Protein AF-A0A7J6VN67-F1 (afdb_monomer)

Structure (mmCIF, N/CA/C/O backbone):
data_AF-A0A7J6VN67-F1
#
_entry.id   AF-A0A7J6VN67-F1
#
loop_
_atom_site.group_PDB
_atom_site.id
_atom_site.type_symbol
_atom_site.label_atom_id
_atom_site.label_alt_id
_atom_site.label_comp_id
_atom_site.label_asym_id
_atom_site.label_entity_id
_atom_site.label_seq_id
_atom_site.pdbx_PDB_ins_code
_atom_site.Cartn_x
_atom_site.Cartn_y
_atom_site.Cartn_z
_atom_site.occupancy
_atom_site.B_iso_or_equiv
_atom_site.auth_seq_id
_atom_site.auth_comp_id
_atom_site.auth_asym_id
_atom_site.auth_atom_id
_atom_site.pdbx_PDB_model_num
ATOM 1 N N . MET A 1 1 ? -15.894 8.460 32.722 1.00 56.47 1 MET A N 1
ATOM 2 C CA . MET A 1 1 ? -14.579 8.972 32.275 1.00 56.47 1 MET A CA 1
ATOM 3 C C . MET A 1 1 ? -13.846 7.880 31.485 1.00 56.47 1 MET A C 1
ATOM 5 O O . MET A 1 1 ? -12.850 7.357 31.939 1.00 56.47 1 MET A O 1
ATOM 9 N N . TYR A 1 2 ? -14.371 7.494 30.317 1.00 65.69 2 TYR A N 1
ATOM 10 C CA . TYR A 1 2 ? -13.825 6.431 29.451 1.00 65.69 2 TYR A CA 1
ATOM 11 C C . TYR A 1 2 ? -13.817 6.730 27.933 1.00 65.69 2 TYR A C 1
ATOM 13 O O . TYR A 1 2 ? -13.018 6.103 27.239 1.00 65.69 2 TYR A O 1
ATOM 21 N N . PRO A 1 3 ? -14.594 7.691 27.373 1.00 72.38 3 PRO A N 1
ATOM 22 C CA . PRO A 1 3 ? -14.599 7.875 25.919 1.00 72.38 3 PRO A CA 1
ATOM 23 C C . PRO A 1 3 ? -13.264 8.430 25.407 1.00 72.38 3 PRO A C 1
ATOM 25 O O . PRO A 1 3 ? -12.817 8.060 24.331 1.00 72.38 3 PRO A O 1
ATOM 28 N N . LYS A 1 4 ? -12.560 9.245 26.205 1.00 73.00 4 LYS A N 1
ATOM 29 C CA . LYS A 1 4 ? -11.281 9.854 25.806 1.00 73.00 4 LYS A CA 1
ATOM 30 C C . LYS A 1 4 ? -10.170 8.822 25.558 1.00 73.00 4 LYS A C 1
ATOM 32 O O . LYS A 1 4 ? -9.381 9.008 24.641 1.00 73.00 4 LYS A O 1
ATOM 37 N N . ILE A 1 5 ? -10.120 7.742 26.342 1.00 78.06 5 ILE A N 1
ATOM 38 C CA . ILE A 1 5 ? -9.087 6.698 26.215 1.00 78.06 5 ILE A CA 1
ATOM 39 C C . ILE A 1 5 ? -9.370 5.808 24.995 1.00 78.06 5 ILE A C 1
ATOM 41 O O . ILE A 1 5 ? -8.448 5.519 24.240 1.00 78.06 5 ILE A O 1
ATOM 45 N N . LEU A 1 6 ? -10.639 5.455 24.752 1.00 80.44 6 LEU A N 1
ATOM 46 C CA . LEU A 1 6 ? -11.065 4.701 23.562 1.00 80.44 6 LEU A CA 1
ATOM 47 C C . LEU A 1 6 ? -10.844 5.479 22.258 1.00 80.44 6 LEU A C 1
ATOM 49 O O . LEU A 1 6 ? -10.402 4.914 21.264 1.00 80.44 6 LEU A O 1
ATOM 53 N N . ILE A 1 7 ? -11.123 6.785 22.262 1.00 77.62 7 ILE A N 1
ATOM 54 C CA . ILE A 1 7 ? -10.885 7.641 21.093 1.00 77.62 7 ILE A CA 1
ATOM 55 C C . ILE A 1 7 ? -9.380 7.742 20.818 1.00 77.62 7 ILE A C 1
ATOM 57 O O . ILE A 1 7 ? -8.958 7.594 19.677 1.00 77.62 7 ILE A O 1
ATOM 61 N N . MET A 1 8 ? -8.561 7.941 21.857 1.00 71.94 8 MET A N 1
ATOM 62 C CA . MET A 1 8 ? -7.101 7.983 21.724 1.00 71.94 8 MET A CA 1
ATOM 63 C C . MET A 1 8 ? -6.539 6.664 21.179 1.00 71.94 8 MET A C 1
ATOM 65 O O . MET A 1 8 ? -5.736 6.701 20.253 1.00 71.94 8 MET A O 1
ATOM 69 N N . SER A 1 9 ? -6.974 5.506 21.691 1.00 72.12 9 SER A N 1
ATOM 70 C CA . SER A 1 9 ? -6.489 4.207 21.206 1.00 72.12 9 SER A CA 1
ATOM 71 C C . SER A 1 9 ? -6.908 3.928 19.761 1.00 72.12 9 SER A C 1
ATOM 73 O O . SER A 1 9 ? -6.084 3.465 18.976 1.00 72.12 9 SER A O 1
ATOM 75 N N . LEU A 1 10 ? -8.142 4.274 19.378 1.00 77.25 10 LEU A N 1
ATOM 76 C CA . LEU A 1 10 ? -8.623 4.153 18.001 1.00 77.25 10 LEU A CA 1
ATOM 77 C C . LEU A 1 10 ? -7.826 5.050 17.039 1.00 77.25 10 LEU A C 1
ATOM 79 O O . LEU A 1 10 ? -7.452 4.602 15.959 1.00 77.25 10 LEU A O 1
ATOM 83 N N . LEU A 1 11 ? -7.515 6.285 17.449 1.00 72.38 11 LEU A N 1
ATOM 84 C CA . LEU A 1 11 ? -6.677 7.217 16.683 1.00 72.38 11 LEU A CA 1
ATOM 85 C C . LEU A 1 11 ? -5.224 6.750 16.558 1.00 72.38 11 LEU A C 1
ATOM 87 O O . LEU A 1 11 ? -4.595 6.962 15.528 1.00 72.38 11 LEU A O 1
ATOM 91 N N . ILE A 1 12 ? -4.662 6.161 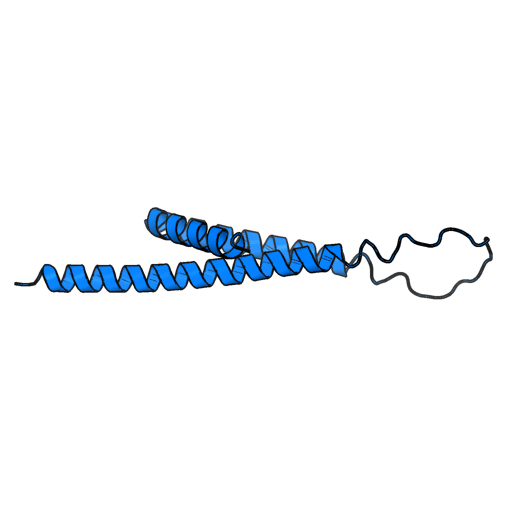17.610 1.00 73.81 12 ILE A N 1
ATOM 92 C CA . ILE A 1 12 ? -3.303 5.610 17.579 1.00 73.81 12 ILE A CA 1
ATOM 93 C C . ILE A 1 12 ? -3.269 4.405 16.633 1.00 73.81 12 ILE A C 1
ATOM 95 O O . ILE A 1 12 ? -2.404 4.319 15.765 1.00 73.81 12 ILE A O 1
ATOM 99 N N . SER A 1 13 ? -4.261 3.520 16.733 1.00 76.38 13 SER A N 1
ATOM 100 C CA . SER A 1 13 ? -4.384 2.349 15.864 1.00 76.38 13 SER A CA 1
ATOM 101 C C . SER A 1 13 ? -4.578 2.739 14.392 1.00 76.38 13 SER A C 1
ATOM 103 O O . SER A 1 13 ? -3.936 2.159 13.517 1.00 76.38 13 SER A O 1
ATOM 105 N N . SER A 1 14 ? -5.371 3.780 14.107 1.00 77.00 14 SER A N 1
ATOM 106 C CA . SER A 1 14 ? -5.547 4.283 12.740 1.00 77.00 14 SER A CA 1
ATOM 107 C C . SER A 1 14 ? -4.288 4.946 12.177 1.00 77.00 14 SER A C 1
ATOM 109 O O . SER A 1 14 ? -4.008 4.774 10.994 1.00 77.00 14 SER A O 1
ATOM 111 N N . ARG A 1 15 ? -3.487 5.638 13.004 1.00 82.56 15 ARG A N 1
ATOM 112 C CA . ARG A 1 15 ? -2.180 6.183 12.590 1.00 82.56 15 ARG A CA 1
ATOM 113 C C . ARG A 1 15 ? -1.181 5.087 12.257 1.00 82.56 15 ARG A C 1
ATOM 115 O O . ARG A 1 15 ? -0.564 5.150 11.206 1.00 82.56 15 ARG A O 1
ATOM 122 N N . HIS A 1 16 ? -1.060 4.063 13.100 1.00 86.19 16 HIS A N 1
ATOM 123 C CA . HIS A 1 16 ? -0.153 2.949 12.815 1.00 86.19 16 HIS A CA 1
ATOM 124 C C . HIS A 1 16 ? -0.537 2.212 11.530 1.00 86.19 16 HIS A C 1
ATOM 126 O O . HIS A 1 16 ? 0.337 1.835 10.754 1.00 86.19 16 HIS A O 1
ATOM 132 N N . LEU A 1 17 ? -1.840 2.049 11.280 1.00 84.25 17 LEU A N 1
ATOM 133 C CA . LEU A 1 17 ? -2.331 1.487 10.027 1.00 84.25 17 LEU A CA 1
ATOM 134 C C . LEU A 1 17 ? -2.022 2.404 8.834 1.00 84.25 17 LEU A C 1
ATOM 136 O O . LEU A 1 17 ? -1.581 1.911 7.799 1.00 84.25 17 LEU A O 1
ATOM 140 N N . LEU A 1 18 ? -2.209 3.720 8.981 1.00 87.50 18 LEU A N 1
ATOM 141 C CA . LEU A 1 18 ? -1.869 4.706 7.952 1.00 87.50 18 LEU A CA 1
ATOM 142 C C . LEU A 1 18 ? -0.376 4.677 7.613 1.00 87.50 18 LEU A C 1
ATOM 144 O O . LEU A 1 18 ? -0.018 4.641 6.441 1.00 87.50 18 LEU A O 1
ATOM 148 N N . ASP A 1 19 ? 0.490 4.657 8.621 1.00 87.88 19 ASP A N 1
ATOM 149 C CA . ASP A 1 19 ? 1.940 4.628 8.438 1.00 87.88 19 ASP A CA 1
ATOM 150 C C . ASP A 1 19 ? 2.389 3.319 7.777 1.00 87.88 19 ASP A C 1
ATOM 152 O O . ASP A 1 19 ? 3.197 3.342 6.848 1.00 87.88 19 ASP A O 1
ATOM 156 N N . ALA A 1 20 ? 1.808 2.183 8.178 1.00 88.56 20 ALA A N 1
ATOM 157 C CA . ALA A 1 20 ? 2.055 0.895 7.533 1.00 88.56 20 ALA A CA 1
ATOM 158 C C . ALA A 1 20 ? 1.598 0.888 6.064 1.00 88.56 20 ALA A C 1
ATOM 160 O O . ALA A 1 20 ? 2.306 0.374 5.198 1.00 88.56 20 ALA A O 1
ATOM 161 N N . LEU A 1 21 ? 0.443 1.492 5.764 1.00 90.56 21 LEU A N 1
ATOM 162 C CA . LEU A 1 21 ? -0.066 1.648 4.399 1.00 90.56 21 LEU A CA 1
ATOM 163 C C . LEU A 1 21 ? 0.835 2.544 3.552 1.00 90.56 21 LEU A C 1
ATOM 165 O O . LEU A 1 21 ? 1.135 2.198 2.413 1.00 90.56 21 LEU A O 1
ATOM 169 N N . ARG A 1 22 ? 1.295 3.668 4.107 1.00 91.62 22 ARG A N 1
ATOM 170 C CA . ARG A 1 22 ? 2.233 4.576 3.437 1.00 91.62 22 ARG A CA 1
ATOM 171 C C . ARG A 1 22 ? 3.539 3.866 3.122 1.00 91.62 22 ARG A C 1
ATOM 173 O O . ARG A 1 22 ? 3.992 3.921 1.985 1.00 91.62 22 ARG A O 1
ATOM 180 N N . PHE A 1 23 ? 4.111 3.159 4.094 1.00 90.81 23 PHE A N 1
ATOM 181 C CA . PHE A 1 23 ? 5.323 2.376 3.876 1.00 90.81 23 PHE A CA 1
ATOM 182 C C . PHE A 1 23 ? 5.116 1.320 2.781 1.00 90.81 23 PHE A C 1
ATOM 184 O O . PHE A 1 23 ? 5.896 1.260 1.834 1.00 90.81 23 PHE A O 1
ATOM 191 N N . TYR A 1 24 ? 4.014 0.563 2.854 1.00 92.56 24 TYR A N 1
ATOM 192 C CA . TYR A 1 24 ? 3.659 -0.434 1.845 1.00 92.56 24 TYR A CA 1
ATOM 193 C C . TYR A 1 24 ? 3.558 0.174 0.442 1.00 92.56 24 TYR A C 1
ATOM 195 O O . TYR A 1 24 ? 4.159 -0.346 -0.495 1.00 92.56 24 TYR A O 1
ATOM 203 N N . PHE A 1 25 ? 2.806 1.263 0.268 1.00 92.56 25 PHE A N 1
ATOM 204 C CA . PHE A 1 25 ? 2.642 1.878 -1.047 1.00 92.56 25 PHE A CA 1
ATOM 205 C C . PHE A 1 25 ? 3.956 2.461 -1.565 1.00 92.56 25 PHE A C 1
ATOM 207 O O . PHE A 1 25 ? 4.266 2.268 -2.737 1.00 92.56 25 PHE A O 1
ATOM 214 N N . THR A 1 26 ? 4.757 3.094 -0.707 1.00 90.50 26 THR A N 1
ATOM 215 C CA . THR A 1 26 ? 6.064 3.639 -1.093 1.00 90.50 26 THR A CA 1
ATOM 216 C C . THR A 1 26 ? 7.001 2.541 -1.590 1.00 90.50 26 THR A C 1
ATOM 218 O O . THR A 1 26 ? 7.490 2.645 -2.710 1.00 90.50 26 THR A O 1
ATOM 221 N N . GLU A 1 27 ? 7.174 1.449 -0.839 1.00 90.31 27 GLU A N 1
ATOM 222 C CA . GLU A 1 27 ? 8.031 0.322 -1.243 1.00 90.31 27 GLU A CA 1
ATOM 223 C C . GLU A 1 27 ? 7.562 -0.296 -2.575 1.00 90.31 27 GLU A C 1
ATOM 225 O O . GLU A 1 27 ? 8.356 -0.646 -3.453 1.00 90.31 27 GLU A O 1
ATOM 230 N N . ARG A 1 28 ? 6.240 -0.416 -2.763 1.00 90.12 28 ARG A N 1
ATOM 231 C CA . ARG A 1 28 ? 5.658 -0.976 -3.990 1.00 90.12 28 ARG A CA 1
ATOM 232 C C . ARG A 1 28 ? 5.845 -0.063 -5.196 1.00 90.12 28 ARG A C 1
ATOM 234 O O . ARG A 1 28 ? 6.116 -0.578 -6.281 1.00 90.12 28 ARG A O 1
ATOM 241 N N . PHE A 1 29 ? 5.701 1.249 -5.027 1.00 89.06 29 PHE A N 1
ATOM 242 C CA . PHE A 1 29 ? 5.915 2.209 -6.108 1.00 89.06 29 PHE A CA 1
ATOM 243 C C . PHE A 1 29 ? 7.389 2.393 -6.438 1.00 89.06 29 PHE A C 1
ATOM 245 O O . PHE A 1 29 ? 7.724 2.482 -7.612 1.00 89.06 29 PHE A O 1
ATOM 252 N N . GLU A 1 30 ? 8.271 2.382 -5.441 1.00 87.69 30 GLU A N 1
ATOM 253 C CA . GLU A 1 30 ? 9.716 2.395 -5.659 1.00 87.69 30 GLU A CA 1
ATOM 254 C C . GLU A 1 30 ? 10.137 1.177 -6.484 1.00 87.69 30 GLU A C 1
ATOM 256 O O . GLU A 1 30 ? 10.786 1.319 -7.516 1.00 87.69 30 GLU A O 1
ATOM 261 N N . LYS A 1 31 ? 9.651 -0.016 -6.122 1.00 86.75 31 LYS A N 1
ATOM 262 C CA . LYS A 1 31 ? 9.898 -1.234 -6.901 1.00 86.75 31 LYS A CA 1
ATOM 263 C C . LYS A 1 31 ? 9.388 -1.134 -8.340 1.00 86.75 31 LYS A C 1
ATOM 265 O O . LYS A 1 31 ? 10.069 -1.617 -9.239 1.00 86.75 31 LYS A O 1
ATOM 270 N N . LEU A 1 32 ? 8.218 -0.525 -8.548 1.00 83.88 32 LEU A N 1
ATOM 271 C CA . LEU A 1 32 ? 7.649 -0.284 -9.878 1.00 83.88 32 LEU A CA 1
ATOM 272 C C . LEU A 1 32 ? 8.471 0.748 -10.679 1.00 83.88 32 LEU A C 1
ATOM 274 O O . LEU A 1 32 ? 8.631 0.607 -11.889 1.00 83.88 32 LEU A O 1
ATOM 278 N N . SER A 1 33 ? 9.017 1.759 -10.002 1.00 79.50 33 SER A N 1
ATOM 279 C CA . SER A 1 33 ? 9.853 2.808 -10.591 1.00 79.50 33 SER A CA 1
ATOM 280 C C . SER A 1 33 ? 11.224 2.274 -11.018 1.00 79.50 33 SER A C 1
ATOM 282 O O . SER A 1 33 ? 11.648 2.477 -12.154 1.00 79.50 33 SER A O 1
ATOM 284 N N . THR A 1 34 ? 11.892 1.496 -10.162 1.00 77.31 34 THR A N 1
ATOM 285 C CA . THR A 1 34 ? 13.209 0.911 -10.459 1.00 77.31 34 THR A CA 1
ATOM 286 C C . THR A 1 34 ? 13.153 -0.062 -11.635 1.00 77.31 34 THR A C 1
ATOM 288 O O . THR A 1 34 ? 14.051 -0.064 -12.474 1.00 77.31 34 THR A O 1
ATOM 291 N N . THR A 1 35 ? 12.076 -0.847 -11.761 1.00 68.62 35 THR A N 1
ATOM 292 C CA . THR A 1 35 ? 11.867 -1.711 -12.937 1.00 68.62 35 THR A CA 1
ATOM 293 C C . THR A 1 35 ? 11.657 -0.930 -14.233 1.00 68.62 35 THR A C 1
ATOM 295 O O . THR A 1 35 ? 11.943 -1.458 -15.299 1.00 68.62 35 THR A O 1
ATOM 298 N N . MET A 1 36 ? 11.162 0.307 -14.156 1.00 60.34 36 MET A N 1
ATOM 299 C CA . MET A 1 36 ? 10.972 1.174 -15.321 1.00 60.34 36 MET A CA 1
ATOM 300 C C . MET A 1 36 ? 12.279 1.879 -15.718 1.00 60.34 36 MET A C 1
ATOM 302 O O . MET A 1 36 ? 12.572 1.987 -16.901 1.00 60.34 36 MET A O 1
ATOM 306 N N . SER A 1 37 ? 13.093 2.297 -14.740 1.00 55.94 37 SER A N 1
ATOM 307 C CA . SER A 1 37 ? 14.394 2.956 -14.961 1.00 55.94 37 SER A CA 1
ATOM 308 C C . SER A 1 37 ? 15.472 2.012 -15.520 1.00 55.94 37 SER A C 1
ATOM 310 O O . SER A 1 37 ? 16.276 2.409 -16.361 1.00 55.94 37 SER A O 1
ATOM 312 N N . ALA A 1 38 ? 15.458 0.732 -15.126 1.00 53.88 38 ALA A N 1
ATOM 313 C CA . ALA A 1 38 ? 16.357 -0.279 -15.692 1.00 53.88 38 ALA A CA 1
ATOM 314 C C . ALA A 1 38 ? 16.163 -0.476 -17.211 1.00 53.88 38 ALA A C 1
ATOM 316 O O . ALA A 1 38 ? 17.114 -0.797 -17.909 1.00 53.88 38 ALA A O 1
ATOM 317 N N . ASN A 1 39 ? 14.959 -0.220 -17.729 1.00 51.66 39 ASN A N 1
ATOM 318 C CA . ASN A 1 39 ? 14.629 -0.374 -19.147 1.00 51.66 39 ASN A CA 1
ATOM 319 C C . ASN A 1 39 ? 15.151 0.779 -20.029 1.00 51.66 39 ASN A C 1
ATOM 321 O O . ASN A 1 39 ? 15.307 0.601 -21.232 1.00 51.66 39 ASN A O 1
ATOM 325 N N . ASP A 1 40 ? 15.420 1.959 -19.458 1.00 49.94 40 ASP A N 1
ATOM 326 C CA . ASP A 1 40 ? 15.845 3.136 -20.232 1.00 49.94 40 ASP A CA 1
ATOM 327 C C . ASP A 1 40 ? 17.347 3.121 -20.551 1.00 49.94 40 ASP A C 1
ATOM 329 O O . ASP A 1 40 ? 17.772 3.776 -21.493 1.00 49.94 40 ASP A O 1
ATOM 333 N N . ASN A 1 41 ? 18.167 2.359 -19.819 1.00 46.78 41 ASN A N 1
ATOM 334 C CA . ASN A 1 41 ? 19.614 2.303 -20.067 1.00 46.78 41 ASN A CA 1
ATOM 335 C C . ASN A 1 41 ? 20.010 1.275 -21.144 1.00 46.78 41 ASN A C 1
ATOM 337 O O . ASN A 1 41 ? 21.016 1.471 -21.821 1.00 46.78 41 ASN A O 1
ATOM 341 N N . ASP A 1 42 ? 19.197 0.241 -21.377 1.00 47.50 42 ASP A N 1
ATOM 342 C CA . ASP A 1 42 ? 19.529 -0.844 -22.319 1.00 47.50 42 ASP A CA 1
ATOM 343 C C . ASP A 1 42 ? 19.102 -0.553 -23.773 1.00 47.50 42 ASP A C 1
ATOM 345 O O . ASP A 1 42 ? 19.551 -1.214 -24.715 1.00 47.50 42 ASP A O 1
ATOM 349 N N . VAL A 1 43 ? 18.256 0.462 -23.988 1.00 45.84 43 VAL A N 1
ATOM 350 C CA . VAL A 1 43 ? 17.771 0.847 -25.328 1.00 45.84 43 VAL A CA 1
ATOM 351 C C . VAL A 1 43 ? 18.732 1.810 -26.041 1.00 45.84 43 VAL A C 1
ATOM 353 O O . VAL A 1 43 ? 18.763 1.836 -27.274 1.00 45.84 43 VAL A O 1
ATOM 356 N N . TYR A 1 44 ? 19.562 2.563 -25.307 1.00 43.00 44 TYR A N 1
ATOM 357 C CA . TYR A 1 44 ? 20.487 3.535 -25.909 1.00 43.00 44 TYR A CA 1
ATOM 358 C C . TYR A 1 44 ? 21.846 2.957 -26.325 1.00 43.00 44 TYR A C 1
ATOM 360 O O . TYR A 1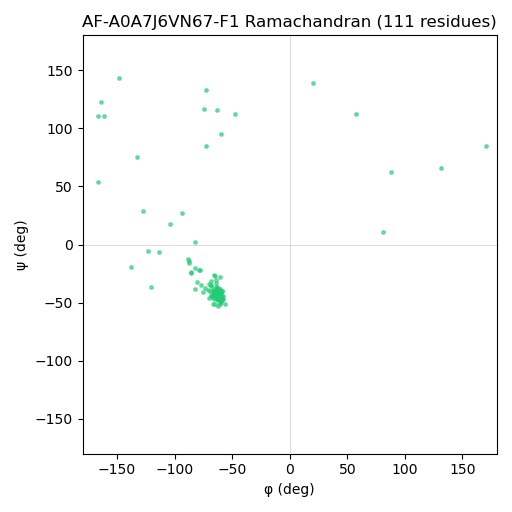 44 ? 22.534 3.588 -27.126 1.00 43.00 44 TYR A O 1
ATOM 368 N N . GLU A 1 45 ? 22.242 1.769 -25.855 1.00 44.44 45 GLU A N 1
ATOM 369 C CA . GLU A 1 45 ? 23.560 1.202 -26.197 1.00 44.44 45 GLU A CA 1
ATOM 370 C C . GLU A 1 45 ? 23.554 0.353 -27.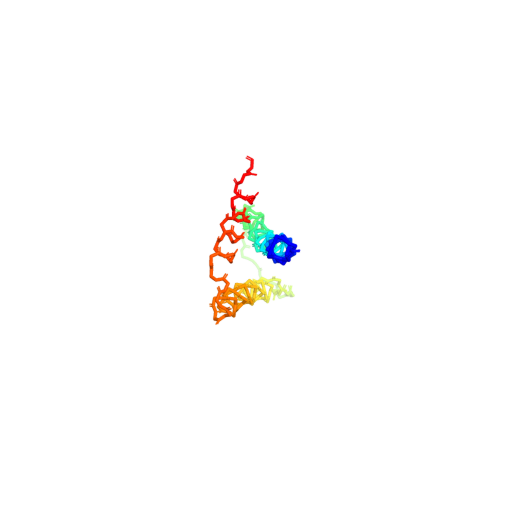487 1.00 44.44 45 GLU A C 1
ATOM 372 O O . GLU A 1 45 ? 24.605 0.092 -28.068 1.00 44.44 45 GLU A O 1
ATOM 377 N N . ASN A 1 46 ? 22.376 -0.002 -28.018 1.00 46.00 46 ASN A N 1
ATOM 378 C CA . ASN A 1 46 ? 22.230 -0.890 -29.184 1.00 46.00 46 ASN A CA 1
ATOM 379 C C . ASN A 1 46 ? 21.879 -0.184 -30.511 1.00 46.00 46 ASN A C 1
ATOM 381 O O . ASN A 1 46 ? 21.419 -0.831 -31.450 1.00 46.00 46 ASN A O 1
ATOM 385 N N . GLN A 1 47 ? 22.081 1.135 -30.628 1.00 45.44 47 GLN A N 1
ATOM 386 C CA . GLN A 1 47 ? 21.815 1.881 -31.875 1.00 45.44 47 GLN A CA 1
ATOM 387 C C . GLN A 1 47 ? 22.990 2.733 -32.375 1.00 45.44 47 GLN A C 1
ATOM 389 O O . GLN A 1 47 ? 22.801 3.725 -33.075 1.00 45.44 47 GLN A O 1
ATOM 394 N N . ALA A 1 48 ? 24.228 2.339 -32.080 1.00 45.47 48 ALA A N 1
ATOM 395 C CA . ALA A 1 48 ? 25.395 2.992 -32.666 1.00 45.47 48 ALA A CA 1
ATOM 396 C C . ALA A 1 48 ? 26.402 1.972 -33.199 1.00 45.47 48 ALA A C 1
ATOM 398 O O . ALA A 1 48 ? 27.450 1.762 -32.591 1.00 45.47 48 ALA A O 1
ATOM 399 N N . LYS A 1 49 ? 26.071 1.366 -34.350 1.00 45.69 49 LYS A N 1
ATOM 40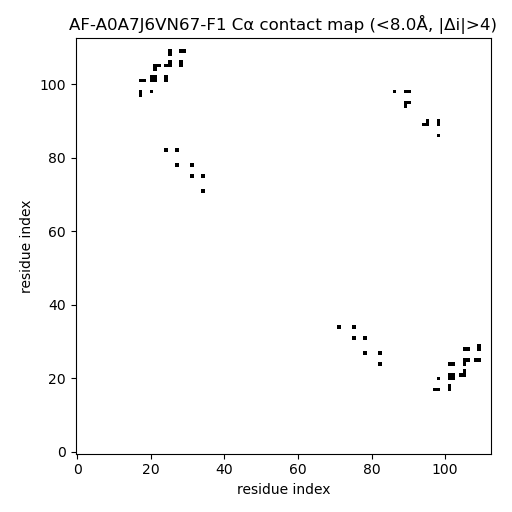0 C CA . LYS A 1 49 ? 26.956 1.178 -35.521 1.00 45.69 49 LYS A CA 1
ATOM 401 C C . LYS A 1 49 ? 26.292 0.246 -36.538 1.00 45.69 49 LYS A C 1
ATOM 403 O O . LYS A 1 49 ? 26.535 -0.954 -36.560 1.00 45.69 49 LYS A O 1
ATOM 408 N N . ASP A 1 50 ? 25.459 0.843 -37.385 1.00 49.31 50 ASP A N 1
ATOM 409 C CA . ASP A 1 50 ? 25.192 0.314 -38.720 1.00 49.31 50 ASP A CA 1
ATOM 410 C C . ASP A 1 50 ? 26.428 0.570 -39.598 1.00 49.31 50 ASP A C 1
ATOM 412 O O . ASP A 1 50 ? 26.994 1.668 -39.577 1.00 49.31 50 ASP A O 1
ATOM 416 N N . GLY A 1 51 ? 26.856 -0.458 -40.325 1.00 49.31 51 GLY A N 1
ATOM 417 C CA . GLY A 1 51 ? 27.948 -0.381 -41.287 1.00 49.31 51 GLY A CA 1
ATOM 418 C C . GLY A 1 51 ? 29.001 -1.477 -41.153 1.00 49.31 51 GLY A C 1
ATOM 419 O O . GLY A 1 51 ? 30.153 -1.152 -40.882 1.00 49.31 51 GLY A O 1
ATOM 420 N N . MET A 1 52 ? 28.654 -2.745 -41.410 1.00 47.75 52 MET A N 1
ATOM 421 C CA . MET A 1 52 ? 29.540 -3.614 -42.200 1.00 47.75 52 MET A CA 1
ATOM 422 C C . MET A 1 52 ? 28.841 -4.875 -42.725 1.00 47.75 52 MET A C 1
ATOM 424 O O . MET A 1 52 ? 28.296 -5.658 -41.959 1.00 47.75 52 MET A O 1
ATOM 428 N N . ASP A 1 53 ? 28.896 -4.975 -44.050 1.00 43.53 53 ASP A N 1
ATOM 429 C CA . ASP A 1 53 ? 28.898 -6.109 -44.980 1.00 43.53 53 ASP A CA 1
ATOM 430 C C . ASP A 1 53 ? 28.382 -7.505 -44.581 1.00 43.53 53 ASP A C 1
ATOM 432 O O . ASP A 1 53 ? 28.672 -8.069 -43.529 1.00 43.53 53 ASP A O 1
ATOM 436 N N . ILE A 1 54 ? 27.667 -8.087 -45.543 1.00 55.44 54 ILE A N 1
ATOM 437 C CA . ILE A 1 54 ? 27.067 -9.419 -45.528 1.00 55.44 54 ILE A CA 1
ATOM 438 C C . ILE A 1 54 ? 28.174 -10.466 -45.714 1.00 55.44 54 ILE A C 1
ATOM 440 O O . ILE A 1 54 ? 28.759 -10.531 -46.791 1.00 55.44 54 ILE A O 1
ATOM 444 N N . ASP A 1 55 ? 28.403 -11.338 -44.726 1.00 40.12 55 ASP A N 1
ATOM 445 C CA . ASP A 1 55 ? 28.944 -12.677 -44.998 1.00 40.12 55 ASP A CA 1
ATOM 446 C C . ASP A 1 55 ? 28.444 -13.744 -44.007 1.00 40.12 55 ASP A C 1
ATOM 448 O O . ASP A 1 55 ? 28.232 -13.529 -42.813 1.00 40.12 55 ASP A O 1
ATOM 452 N N . GLU A 1 56 ? 28.234 -14.912 -44.587 1.00 57.06 56 GLU A N 1
ATOM 453 C CA . GLU A 1 56 ? 27.706 -16.166 -44.098 1.00 57.06 56 GLU A CA 1
ATOM 454 C C . GLU A 1 56 ? 28.589 -16.789 -43.002 1.00 57.06 56 GLU A C 1
ATOM 456 O O . GLU A 1 56 ? 29.706 -17.236 -43.255 1.00 57.06 56 GLU A O 1
ATOM 461 N N . ARG A 1 57 ? 28.066 -16.916 -41.771 1.00 36.56 57 ARG A N 1
ATOM 462 C CA . ARG A 1 57 ? 28.484 -17.976 -40.835 1.00 36.56 57 ARG A CA 1
ATOM 463 C C . ARG A 1 57 ? 27.468 -18.194 -39.718 1.00 36.56 57 ARG A C 1
ATOM 465 O O . ARG A 1 57 ? 27.318 -17.402 -38.795 1.00 36.56 57 ARG A O 1
ATOM 472 N N . THR A 1 58 ? 26.811 -19.345 -39.778 1.00 50.03 58 THR A N 1
ATOM 473 C CA . THR A 1 58 ? 26.129 -19.994 -38.656 1.00 50.03 58 THR A CA 1
ATOM 474 C C . THR A 1 58 ? 27.026 -20.040 -37.418 1.00 50.03 58 THR A C 1
ATOM 476 O O . THR A 1 58 ? 28.005 -20.787 -37.418 1.00 50.03 58 THR A O 1
ATOM 479 N N . SER A 1 59 ? 26.683 -19.298 -36.359 1.00 40.31 59 SER A N 1
ATOM 480 C CA . SER A 1 59 ? 27.045 -19.597 -34.963 1.00 40.31 59 SER A CA 1
ATOM 481 C C . SER A 1 59 ? 26.229 -18.758 -33.969 1.00 40.31 59 SER A C 1
ATOM 483 O O . SER A 1 59 ? 26.418 -17.558 -33.830 1.00 40.31 59 SER A O 1
ATOM 485 N N . SER A 1 60 ? 25.354 -19.472 -33.256 1.00 39.53 60 SER A N 1
ATOM 486 C CA . SER A 1 60 ? 24.970 -19.292 -31.848 1.00 39.53 60 SER A CA 1
ATOM 487 C C . SER A 1 60 ? 24.397 -17.955 -31.346 1.00 39.53 60 SER A C 1
ATOM 489 O O . SER A 1 60 ? 25.115 -17.018 -31.021 1.00 39.53 60 SER A O 1
ATOM 491 N N . SER A 1 61 ? 23.109 -18.063 -30.999 1.00 41.84 61 SER A N 1
ATOM 492 C CA . SER A 1 61 ? 22.519 -17.589 -29.738 1.00 41.84 61 SER A CA 1
ATOM 493 C C . SER A 1 61 ? 22.020 -16.147 -29.678 1.00 41.84 61 SER A C 1
ATOM 495 O O . SER A 1 61 ? 22.382 -15.359 -28.810 1.00 41.84 61 SER A O 1
ATOM 497 N N . SER A 1 62 ? 21.029 -15.879 -30.521 1.00 47.59 62 SER A N 1
ATOM 498 C CA . SER A 1 62 ? 19.897 -15.013 -30.197 1.00 47.59 62 SER A CA 1
ATOM 499 C C . SER A 1 62 ? 19.116 -15.566 -28.988 1.00 47.59 62 SER A C 1
ATOM 501 O O . SER A 1 62 ? 18.275 -16.445 -29.167 1.00 47.59 62 SER A O 1
ATOM 503 N N . SER A 1 63 ? 19.380 -15.113 -27.758 1.00 43.53 63 SER A N 1
ATOM 504 C CA . SER A 1 63 ? 18.487 -15.408 -26.616 1.00 43.53 63 SER A CA 1
ATOM 505 C C . SER A 1 63 ? 18.770 -14.550 -25.375 1.00 43.53 63 SER A C 1
ATOM 507 O O . SER A 1 63 ? 18.983 -15.091 -24.294 1.00 43.53 63 SER A O 1
ATOM 509 N N . VAL A 1 64 ? 18.787 -13.222 -25.498 1.00 51.50 64 VAL A N 1
ATOM 510 C CA . VAL A 1 64 ? 18.732 -12.340 -24.306 1.00 51.50 64 VAL A CA 1
ATOM 511 C C . VAL A 1 64 ? 17.554 -11.357 -24.370 1.00 51.50 64 VAL A C 1
ATOM 513 O O . VAL A 1 64 ? 17.266 -10.659 -23.414 1.00 51.50 64 VAL A O 1
ATOM 516 N N . THR A 1 65 ? 16.796 -11.302 -25.467 1.00 51.62 65 THR A N 1
ATOM 517 C CA . THR A 1 65 ? 16.018 -10.084 -25.752 1.00 51.62 65 THR A CA 1
ATOM 518 C C . THR A 1 65 ? 14.498 -10.213 -25.704 1.00 51.62 65 THR A C 1
ATOM 520 O O . THR A 1 65 ? 13.837 -9.189 -25.768 1.00 51.62 65 THR A O 1
ATOM 523 N N . ASN A 1 66 ? 13.916 -11.407 -25.538 1.00 50.28 66 ASN A N 1
ATOM 524 C CA . ASN A 1 66 ? 12.447 -11.556 -25.497 1.00 50.28 66 ASN A CA 1
ATOM 525 C C . ASN A 1 66 ? 11.925 -12.173 -24.193 1.00 50.28 66 ASN A C 1
ATOM 527 O O . ASN A 1 66 ? 10.886 -11.749 -23.700 1.00 50.28 66 ASN A O 1
ATOM 531 N N . THR A 1 67 ? 12.646 -13.133 -23.606 1.00 52.34 67 THR A N 1
ATOM 532 C CA . THR A 1 67 ? 12.265 -13.744 -22.321 1.00 52.34 67 THR A CA 1
ATOM 533 C C . THR A 1 67 ? 12.324 -12.747 -21.171 1.00 52.34 67 THR A C 1
ATOM 535 O O . THR A 1 67 ? 11.411 -12.714 -20.351 1.00 52.34 67 THR A O 1
ATOM 538 N N . ASP A 1 68 ? 13.346 -11.894 -21.150 1.00 54.53 68 ASP A N 1
ATOM 539 C CA . ASP A 1 68 ? 13.592 -10.985 -20.027 1.00 54.53 68 ASP A CA 1
ATOM 540 C C . ASP A 1 68 ? 12.629 -9.791 -20.068 1.00 54.53 68 ASP A C 1
ATOM 542 O O . ASP A 1 68 ? 12.119 -9.350 -19.037 1.00 54.53 68 ASP A O 1
ATOM 546 N N . ILE A 1 69 ? 12.291 -9.325 -21.276 1.00 58.78 69 ILE A N 1
ATOM 547 C CA . ILE A 1 69 ? 11.292 -8.276 -21.493 1.00 58.78 69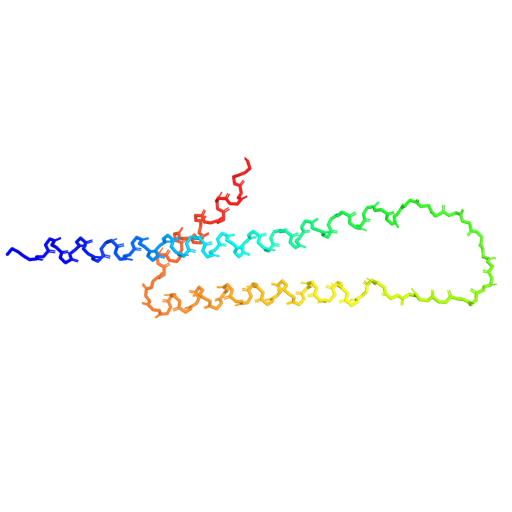 ILE A CA 1
ATOM 548 C C . ILE A 1 69 ? 9.906 -8.774 -21.057 1.00 58.78 69 ILE A C 1
ATOM 550 O O . ILE A 1 69 ? 9.255 -8.121 -20.236 1.00 58.78 69 ILE A O 1
ATOM 554 N N . ASP A 1 70 ? 9.475 -9.951 -21.523 1.00 60.97 70 ASP A N 1
ATOM 555 C CA . ASP A 1 70 ? 8.192 -10.541 -21.116 1.00 60.97 70 ASP A CA 1
ATOM 556 C C . ASP A 1 70 ? 8.128 -10.805 -19.604 1.00 60.97 70 ASP A C 1
ATOM 558 O O . ASP A 1 70 ? 7.090 -10.566 -18.978 1.00 60.97 70 ASP A O 1
ATOM 562 N N . GLU A 1 71 ? 9.230 -11.238 -18.984 1.00 62.03 71 GLU A N 1
ATOM 563 C CA . GLU A 1 71 ? 9.304 -11.462 -17.539 1.00 62.03 71 GLU A CA 1
ATOM 564 C C . GLU A 1 71 ? 9.145 -10.154 -16.744 1.00 62.03 71 GLU A C 1
ATOM 566 O O . GLU A 1 71 ? 8.394 -10.110 -15.760 1.00 62.03 71 GLU A O 1
ATOM 571 N N . ILE A 1 72 ? 9.776 -9.061 -17.186 1.00 63.34 72 ILE A N 1
ATOM 572 C CA . ILE A 1 72 ? 9.649 -7.736 -16.561 1.00 63.34 72 ILE A CA 1
ATOM 573 C C . ILE A 1 72 ? 8.223 -7.192 -16.719 1.00 63.34 72 ILE A C 1
ATOM 575 O O . ILE A 1 72 ? 7.626 -6.748 -15.730 1.00 63.34 72 ILE A O 1
ATOM 579 N N . TYR A 1 73 ? 7.623 -7.284 -17.912 1.00 65.50 73 TYR A N 1
ATOM 580 C CA . TYR A 1 73 ? 6.225 -6.890 -18.129 1.00 65.50 73 TYR A CA 1
ATOM 581 C C . TYR A 1 73 ? 5.266 -7.703 -17.252 1.00 65.50 73 TYR A C 1
ATOM 583 O O . TYR A 1 73 ? 4.381 -7.135 -16.601 1.00 65.50 73 TYR A O 1
ATOM 591 N N . HIS A 1 74 ? 5.462 -9.020 -17.155 1.00 71.56 74 HIS A N 1
ATOM 592 C CA . HIS A 1 74 ? 4.672 -9.872 -16.268 1.00 71.56 74 HIS A CA 1
ATOM 593 C C . HIS A 1 74 ? 4.825 -9.484 -14.793 1.00 71.56 74 HIS A C 1
ATOM 595 O O . HIS A 1 74 ? 3.835 -9.432 -14.053 1.00 71.56 74 HIS A O 1
ATOM 601 N N . LYS A 1 75 ? 6.045 -9.174 -14.352 1.00 72.75 75 LYS A N 1
ATOM 602 C CA . LYS A 1 75 ? 6.349 -8.774 -12.973 1.00 72.75 75 LYS A CA 1
ATOM 603 C C . LYS A 1 75 ? 5.724 -7.425 -12.613 1.00 72.75 75 LYS A C 1
ATOM 605 O O . LYS A 1 75 ? 5.142 -7.300 -11.531 1.00 72.75 75 LYS A O 1
ATOM 610 N N . ASN A 1 76 ? 5.758 -6.460 -13.529 1.00 77.12 76 ASN A N 1
ATOM 611 C CA . ASN A 1 76 ? 5.141 -5.143 -13.356 1.00 77.12 76 ASN A CA 1
ATOM 612 C C . ASN A 1 76 ? 3.612 -5.249 -13.320 1.00 77.12 76 ASN A C 1
ATOM 614 O O . ASN A 1 76 ? 2.974 -4.710 -12.413 1.00 77.12 76 ASN A O 1
ATOM 618 N N . ASN A 1 77 ? 3.021 -6.039 -14.221 1.00 81.38 77 ASN A N 1
ATOM 619 C CA . ASN A 1 77 ? 1.583 -6.315 -14.221 1.00 81.38 77 ASN A CA 1
ATOM 620 C C . ASN A 1 77 ? 1.127 -6.987 -12.917 1.00 81.38 77 ASN A C 1
ATOM 622 O O . ASN A 1 77 ? 0.095 -6.618 -12.349 1.00 81.38 77 ASN A O 1
ATOM 626 N N . ASN A 1 78 ? 1.914 -7.929 -12.391 1.00 86.62 78 ASN A N 1
ATOM 627 C CA . ASN A 1 78 ? 1.633 -8.573 -11.109 1.00 86.62 78 ASN A CA 1
ATOM 628 C C . ASN A 1 78 ? 1.716 -7.587 -9.933 1.00 86.62 78 ASN A C 1
ATOM 630 O O . ASN A 1 78 ? 0.856 -7.625 -9.048 1.00 86.62 78 ASN A O 1
ATOM 634 N N . LEU A 1 79 ? 2.696 -6.677 -9.930 1.00 86.00 79 LEU A N 1
ATOM 635 C CA . LEU A 1 79 ? 2.813 -5.616 -8.924 1.00 86.00 79 LEU A CA 1
ATOM 636 C C . LEU A 1 79 ? 1.603 -4.679 -8.955 1.00 86.00 79 LEU A C 1
ATOM 638 O O . LEU A 1 79 ? 0.935 -4.537 -7.929 1.00 86.00 79 LEU A O 1
ATOM 642 N N . VAL A 1 80 ? 1.254 -4.126 -10.119 1.00 89.19 80 VAL A N 1
ATOM 643 C CA . VAL A 1 80 ? 0.089 -3.236 -10.283 1.00 89.19 80 VAL A CA 1
ATOM 644 C C . VAL A 1 80 ? -1.201 -3.938 -9.857 1.00 89.19 80 VAL A C 1
ATOM 646 O O . VAL A 1 80 ? -2.002 -3.379 -9.104 1.00 89.19 80 VAL A O 1
ATOM 649 N N . LYS A 1 81 ? -1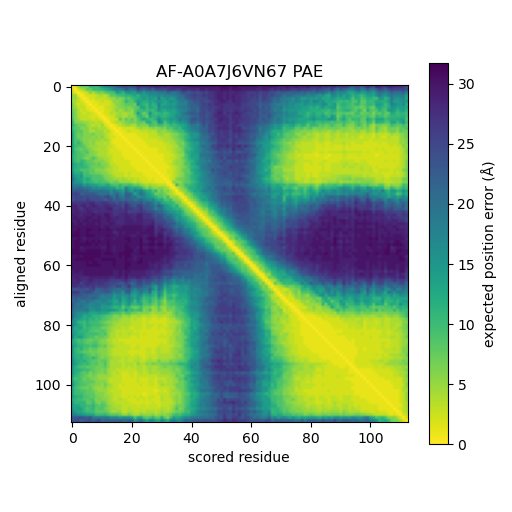.384 -5.202 -10.257 1.00 90.25 81 LYS A N 1
ATOM 650 C CA . LYS A 1 81 ? -2.548 -6.003 -9.861 1.00 90.25 81 LYS A CA 1
ATOM 651 C C . LYS A 1 81 ? -2.599 -6.233 -8.350 1.00 90.25 81 LYS A C 1
ATOM 653 O O . LYS A 1 81 ? -3.682 -6.157 -7.769 1.00 90.25 81 LYS A O 1
ATOM 658 N N . SER A 1 82 ? -1.458 -6.485 -7.705 1.00 89.44 82 SER A N 1
ATOM 659 C CA . SER A 1 82 ? -1.387 -6.664 -6.250 1.00 89.44 82 SER A CA 1
ATOM 660 C C . SER A 1 82 ? -1.746 -5.383 -5.490 1.00 89.44 82 SER A C 1
ATOM 662 O O . SER A 1 82 ? -2.578 -5.434 -4.584 1.00 89.44 82 SER A O 1
ATOM 664 N N . ILE A 1 83 ? -1.220 -4.231 -5.923 1.00 91.38 83 ILE A N 1
ATOM 665 C CA . ILE A 1 83 ? -1.525 -2.914 -5.348 1.00 91.38 83 ILE A CA 1
ATOM 666 C C . ILE A 1 83 ? -3.023 -2.630 -5.500 1.00 91.38 83 ILE A C 1
ATOM 668 O O . ILE A 1 83 ? -3.707 -2.320 -4.526 1.00 91.38 83 ILE A O 1
ATOM 672 N N . GLY A 1 84 ? -3.564 -2.818 -6.708 1.00 91.44 84 GLY A N 1
ATOM 673 C CA . GLY A 1 84 ? -4.983 -2.609 -6.990 1.00 91.44 84 GLY A CA 1
ATOM 674 C C . GLY A 1 84 ? -5.908 -3.559 -6.225 1.00 91.44 84 GLY A C 1
ATOM 675 O O . GLY A 1 84 ? -7.035 -3.187 -5.900 1.00 91.44 84 GLY A O 1
ATOM 676 N N . LYS A 1 85 ? -5.461 -4.782 -5.910 1.00 93.69 85 LYS A N 1
ATOM 677 C CA . LYS A 1 85 ? -6.200 -5.695 -5.027 1.00 93.69 85 LYS A CA 1
ATOM 678 C C . LYS A 1 85 ? -6.259 -5.140 -3.604 1.00 93.69 85 LYS A C 1
ATOM 680 O O . LYS A 1 85 ? -7.354 -4.988 -3.082 1.00 93.69 85 LYS A O 1
ATOM 685 N N . VAL A 1 86 ? -5.117 -4.759 -3.030 1.00 92.00 86 VAL A N 1
ATOM 686 C CA . VAL A 1 86 ? -5.046 -4.205 -1.667 1.00 92.00 86 VAL A CA 1
ATOM 687 C C . VAL A 1 86 ? -5.901 -2.944 -1.529 1.00 92.00 86 VAL A C 1
ATOM 689 O O . VAL A 1 86 ? -6.688 -2.844 -0.595 1.00 92.00 86 VAL A O 1
ATOM 692 N N . VAL A 1 87 ? -5.834 -2.018 -2.491 1.00 93.56 87 VAL A N 1
ATOM 693 C CA . VAL A 1 87 ? -6.671 -0.803 -2.482 1.00 93.56 87 VAL A CA 1
ATOM 694 C C . VAL A 1 87 ? -8.162 -1.149 -2.487 1.00 93.56 87 VAL A C 1
ATOM 696 O O . VAL A 1 87 ? -8.942 -0.551 -1.747 1.00 93.56 87 VAL A O 1
ATOM 699 N N . ARG A 1 88 ? -8.573 -2.122 -3.305 1.00 94.25 88 ARG A N 1
ATOM 700 C CA . ARG A 1 88 ? -9.970 -2.568 -3.384 1.00 94.25 88 ARG A CA 1
ATOM 701 C C . ARG A 1 88 ? -10.431 -3.215 -2.081 1.00 94.25 88 ARG A C 1
ATOM 703 O O . ARG A 1 88 ? -11.516 -2.890 -1.608 1.00 94.25 88 ARG A O 1
ATOM 710 N N . ASP A 1 89 ? -9.601 -4.079 -1.503 1.00 93.44 89 ASP A N 1
ATOM 711 C CA . ASP A 1 89 ? -9.896 -4.784 -0.256 1.00 93.44 89 ASP A CA 1
ATOM 712 C C . ASP A 1 89 ? -10.051 -3.774 0.894 1.00 93.44 89 ASP A C 1
ATOM 714 O O . ASP A 1 89 ? -11.060 -3.783 1.597 1.00 93.44 89 ASP A O 1
ATOM 718 N N . LEU A 1 90 ? -9.139 -2.808 1.022 1.00 91.50 90 LEU A N 1
ATOM 719 C CA . LEU A 1 90 ? -9.226 -1.753 2.039 1.00 91.50 90 LEU A CA 1
ATOM 720 C C . LEU A 1 90 ? -10.449 -0.848 1.855 1.00 91.50 90 LEU A C 1
ATOM 722 O O . LEU A 1 90 ? -11.129 -0.517 2.828 1.00 91.50 90 LEU A O 1
ATOM 726 N N . LYS A 1 91 ? -10.779 -0.484 0.609 1.00 91.19 91 LYS A N 1
ATOM 727 C CA . LYS A 1 91 ? -12.015 0.249 0.299 1.00 91.19 91 LYS A CA 1
ATOM 728 C C . LYS A 1 91 ? -13.253 -0.549 0.706 1.00 91.19 91 LYS A C 1
ATOM 730 O O . LYS A 1 91 ? -14.157 0.023 1.309 1.00 91.19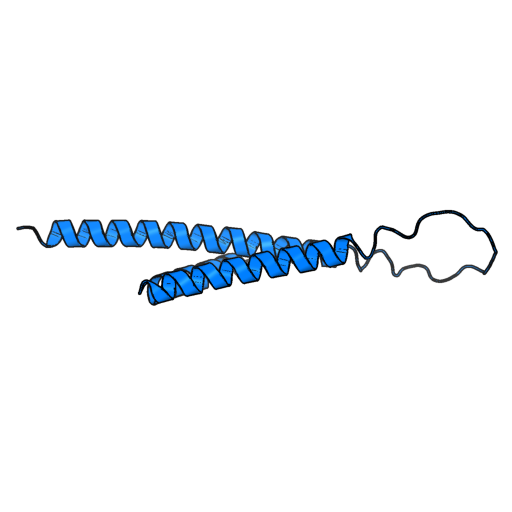 91 LYS A O 1
ATOM 735 N N . SER A 1 92 ? -13.272 -1.858 0.447 1.00 92.25 92 SER A N 1
ATOM 736 C CA . SER A 1 92 ? -14.384 -2.736 0.838 1.00 92.25 92 SER A CA 1
ATOM 737 C C . SER A 1 92 ? -14.555 -2.863 2.359 1.00 92.25 92 SER A C 1
ATOM 739 O O . SER A 1 92 ? -15.672 -3.043 2.833 1.00 92.25 92 SER A O 1
ATOM 741 N N . LEU A 1 93 ? -13.474 -2.686 3.128 1.00 91.12 93 LEU A N 1
ATOM 742 C CA . LEU A 1 93 ? -13.477 -2.664 4.596 1.00 91.12 93 LEU A CA 1
ATOM 743 C C . LEU A 1 93 ? -13.874 -1.299 5.192 1.00 91.12 93 LEU A C 1
ATOM 745 O O . LEU A 1 93 ? -13.847 -1.130 6.409 1.00 91.12 93 LEU A O 1
ATOM 749 N N . GLY A 1 94 ? -14.219 -0.309 4.361 1.00 90.12 94 GLY A N 1
ATOM 750 C CA . GLY A 1 94 ? -14.564 1.044 4.810 1.00 90.12 94 GLY A CA 1
ATOM 751 C C . GLY A 1 94 ? -13.355 1.941 5.104 1.00 90.12 94 GLY A C 1
ATOM 752 O O . GLY A 1 94 ? -13.522 3.034 5.637 1.00 90.12 94 GLY A O 1
ATOM 753 N N . LEU A 1 95 ? -12.141 1.528 4.725 1.00 88.88 95 LEU A N 1
ATOM 754 C CA . LEU A 1 95 ? -10.897 2.286 4.923 1.00 88.88 95 LEU A CA 1
ATOM 755 C C . LEU A 1 95 ? -10.537 3.156 3.708 1.00 88.88 95 LEU A C 1
ATOM 757 O O . LEU A 1 95 ? -9.362 3.431 3.459 1.00 88.88 95 LEU A O 1
ATOM 761 N N . ALA A 1 96 ? -11.530 3.573 2.920 1.00 90.62 96 ALA A N 1
ATOM 762 C CA . ALA A 1 96 ? -11.306 4.278 1.660 1.00 90.62 96 ALA A CA 1
ATOM 763 C C . ALA A 1 96 ? -10.498 5.574 1.839 1.00 90.62 96 ALA A C 1
ATOM 765 O O . ALA A 1 96 ? -9.502 5.753 1.145 1.00 90.62 96 ALA A O 1
ATOM 766 N N . SER A 1 97 ? -10.856 6.412 2.817 1.00 90.19 97 SER A N 1
ATOM 767 C CA . SER A 1 97 ? -10.160 7.677 3.096 1.00 90.19 97 SER A CA 1
ATOM 768 C C . SER A 1 97 ? -8.719 7.470 3.568 1.00 90.19 97 SER A C 1
ATOM 770 O O . SER A 1 97 ? -7.815 8.151 3.098 1.00 90.19 97 SER A O 1
ATOM 772 N N . LEU A 1 98 ? -8.490 6.489 4.448 1.00 89.94 98 LEU A N 1
ATOM 773 C CA . LEU A 1 98 ? -7.157 6.119 4.934 1.00 89.94 98 LEU A CA 1
ATOM 774 C C . LEU A 1 98 ? -6.264 5.624 3.790 1.00 89.94 98 LEU A C 1
ATOM 776 O O . LEU A 1 98 ? -5.084 5.950 3.712 1.00 89.94 98 LEU A O 1
ATOM 780 N N . THR A 1 99 ? -6.853 4.831 2.895 1.00 92.62 99 THR A N 1
ATOM 781 C CA . THR A 1 99 ? -6.164 4.279 1.728 1.00 92.62 99 THR A CA 1
ATOM 782 C C . THR A 1 99 ? -5.820 5.376 0.734 1.00 92.62 99 THR A C 1
ATOM 784 O O . THR A 1 99 ? -4.709 5.390 0.223 1.00 92.62 99 THR A O 1
ATOM 787 N N . GLU A 1 100 ? -6.745 6.297 0.463 1.00 93.44 100 GLU A N 1
ATOM 788 C CA . GLU A 1 100 ? -6.529 7.422 -0.451 1.00 93.44 100 GLU A CA 1
ATOM 789 C C . GLU A 1 100 ? -5.450 8.377 0.065 1.00 93.44 100 GLU A C 1
ATOM 791 O O . GLU A 1 100 ? -4.562 8.747 -0.704 1.00 93.44 100 GLU A O 1
ATOM 796 N N . ASP A 1 101 ? -5.463 8.695 1.363 1.00 93.19 101 ASP A N 1
ATOM 797 C CA . ASP A 1 101 ? -4.440 9.531 1.999 1.00 93.19 101 ASP A CA 1
ATOM 798 C C . ASP A 1 101 ? -3.050 8.875 1.954 1.00 93.19 101 ASP A C 1
ATOM 800 O O . ASP A 1 101 ? -2.066 9.505 1.554 1.00 93.19 101 ASP A O 1
ATOM 804 N N . ALA A 1 102 ? -2.965 7.579 2.279 1.00 92.69 102 ALA A N 1
ATOM 805 C CA . ALA A 1 102 ? -1.714 6.832 2.190 1.00 92.69 102 ALA A CA 1
ATOM 806 C C . ALA A 1 102 ? -1.193 6.741 0.750 1.00 92.69 102 ALA A C 1
ATOM 808 O O . ALA A 1 102 ? -0.018 7.002 0.501 1.00 92.69 102 ALA A O 1
ATOM 809 N N . TYR A 1 103 ? -2.068 6.401 -0.198 1.00 93.38 103 TYR A N 1
ATOM 810 C CA . TYR A 1 103 ? -1.729 6.227 -1.609 1.00 93.38 103 TYR A CA 1
ATOM 811 C C . TYR A 1 103 ? -1.219 7.537 -2.225 1.00 93.38 103 TYR A C 1
ATOM 813 O O . TYR A 1 103 ? -0.155 7.554 -2.846 1.00 93.38 103 TYR A O 1
ATOM 821 N N . ALA A 1 104 ? -1.927 8.650 -1.999 1.00 93.12 104 ALA A N 1
ATOM 822 C CA . ALA A 1 104 ? -1.507 9.973 -2.457 1.00 93.12 104 ALA A CA 1
ATOM 823 C C . ALA A 1 104 ? -0.191 10.416 -1.799 1.00 93.12 104 ALA A C 1
ATOM 825 O O . ALA A 1 104 ? 0.707 10.906 -2.486 1.00 93.12 104 ALA A O 1
ATOM 826 N N . SER A 1 105 ? -0.042 10.188 -0.489 1.00 90.81 105 SER A N 1
ATOM 827 C CA . SER A 1 105 ? 1.190 10.494 0.248 1.00 90.81 105 SER A CA 1
ATOM 828 C C . SER A 1 105 ? 2.402 9.741 -0.299 1.00 90.81 105 SER A C 1
ATOM 830 O O . SER A 1 105 ? 3.478 10.326 -0.417 1.00 90.81 105 SER A O 1
ATOM 832 N N . SER A 1 106 ? 2.249 8.462 -0.644 1.00 90.00 106 SER A N 1
ATOM 833 C CA . 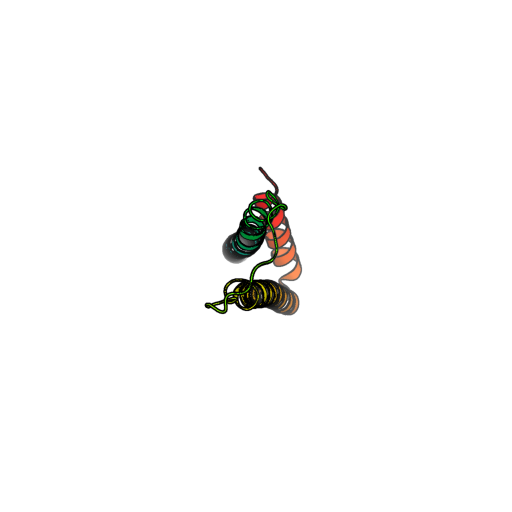SER A 1 106 ? 3.336 7.648 -1.196 1.00 90.00 106 SER A CA 1
ATOM 834 C C . SER A 1 106 ? 3.708 8.059 -2.617 1.00 90.00 106 SER A C 1
ATOM 836 O O . SER A 1 106 ? 4.895 8.140 -2.923 1.00 90.00 106 SER A O 1
ATOM 838 N N . ILE A 1 107 ? 2.729 8.405 -3.463 1.00 89.88 107 ILE A N 1
ATOM 839 C CA . ILE A 1 107 ? 3.009 8.990 -4.785 1.00 89.88 107 ILE A CA 1
ATOM 840 C C . ILE A 1 107 ? 3.783 10.297 -4.627 1.00 89.88 107 ILE A C 1
ATOM 842 O O . ILE A 1 107 ? 4.820 10.482 -5.254 1.00 89.88 107 ILE A O 1
ATOM 846 N N . PHE A 1 108 ? 3.313 11.196 -3.763 1.00 88.88 108 PHE A N 1
ATOM 847 C CA . PHE A 1 108 ? 3.970 12.482 -3.555 1.00 88.88 108 PHE A CA 1
ATOM 848 C C . PHE A 1 108 ? 5.387 12.327 -2.988 1.00 88.88 108 PHE A C 1
ATOM 850 O O . PHE A 1 108 ? 6.284 13.071 -3.373 1.00 88.88 108 PHE A O 1
ATOM 857 N N . SER A 1 109 ? 5.604 11.342 -2.112 1.00 85.62 109 SER A N 1
ATOM 858 C CA . SER A 1 109 ? 6.934 11.015 -1.593 1.00 85.62 109 SER A CA 1
ATOM 859 C C . SER A 1 109 ? 7.890 10.529 -2.680 1.00 85.62 109 SER A C 1
ATOM 861 O O . SER A 1 109 ? 9.080 10.785 -2.565 1.00 85.62 109 SER A O 1
ATOM 863 N N . LEU A 1 110 ? 7.387 9.836 -3.705 1.00 83.44 110 LEU A N 1
ATOM 864 C CA . LEU A 1 110 ? 8.196 9.360 -4.827 1.00 83.44 110 LEU A CA 1
ATOM 865 C C . LEU A 1 110 ? 8.452 10.463 -5.868 1.00 83.44 110 LEU A C 1
ATOM 867 O O . LEU A 1 110 ? 9.499 10.479 -6.502 1.00 83.44 110 LEU A O 1
ATOM 871 N N . LEU A 1 111 ? 7.498 11.384 -6.047 1.00 83.56 111 LEU A N 1
ATOM 872 C CA . LEU A 1 111 ? 7.609 12.511 -6.983 1.00 83.56 111 LEU A CA 1
ATOM 873 C C . LEU A 1 111 ? 8.460 13.669 -6.451 1.00 83.56 111 LEU A C 1
ATOM 875 O O . LEU A 1 111 ? 8.935 14.486 -7.237 1.00 83.56 111 LEU A O 1
ATOM 879 N N . LYS A 1 112 ? 8.627 13.772 -5.129 1.00 66.81 112 LYS A N 1
ATOM 880 C CA . LYS A 1 112 ? 9.570 14.705 -4.511 1.00 66.81 112 LYS A CA 1
ATOM 881 C C . LYS A 1 112 ? 11.002 14.208 -4.724 1.00 66.81 112 LYS A C 1
ATOM 883 O O . LYS A 1 112 ? 11.560 13.534 -3.863 1.00 66.81 112 LYS A O 1
ATOM 888 N N . VAL A 1 113 ? 11.550 14.562 -5.883 1.00 53.44 113 VAL A N 1
ATOM 889 C CA . VAL A 1 113 ? 12.994 14.646 -6.150 1.00 53.44 113 VAL A CA 1
ATOM 890 C C . VAL A 1 113 ? 13.526 15.963 -5.596 1.00 53.44 113 VAL A C 1
ATOM 892 O O . VAL A 1 113 ? 12.821 16.989 -5.752 1.00 53.44 113 VAL A O 1
#

pLDDT: mean 72.91, std 18.45, range [36.56, 94.25]

Foldseek 3Di:
DPPVVVVVVVVVVLVVVLVVLLVVLLVLVVVLVVLVVVVVVVVVVPPPDDDDDDDDDDDDDPDDPDPVVVVSVVVSVVSVVVLVVVQVVCVVVVNNVSNVVSNVSSVVVVVPD

Secondary structure (DSSP, 8-state):
--HHHHHHHHHHHHHHHHHHHHHHHHHHHHHHHHHHHHHHHSSSSSSS---------------SSSHHHHHHHHHHHHHHHHHHHHHHHHHHTT-HHHHHHHHHHHHHHHH--

Solvent-accessible surface area (backbone atoms only — not comparable to full-atom values): 6759 Å² total; per-residue (Å²): 145,59,68,71,61,55,51,50,52,52,53,50,52,50,47,55,51,35,53,51,45,23,52,51,42,32,56,54,48,50,56,55,47,52,64,54,57,62,57,63,65,67,65,71,74,77,75,81,79,89,85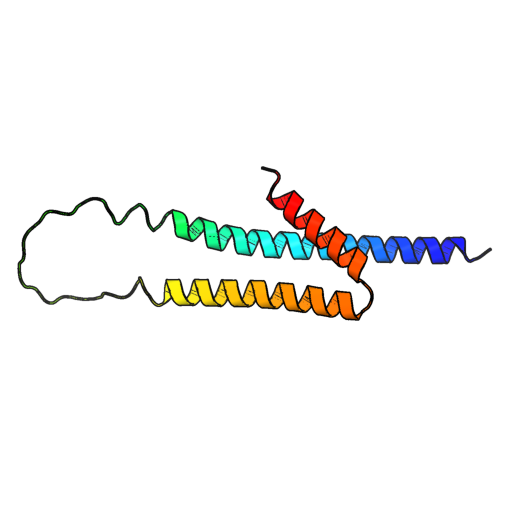,79,83,93,78,93,72,95,75,88,80,94,79,76,77,60,68,58,54,52,51,50,53,51,51,48,51,51,49,54,51,49,52,55,46,52,54,49,54,38,38,74,73,70,38,44,69,56,48,50,53,20,48,52,52,21,52,51,60,68,68,62,120

Radius of gyration: 23.34 Å; Cα contacts (8 Å, |Δi|>4): 36; chains: 1; bounding box: 44×35×78 Å

Organism: Thalictrum thalictroides (NCBI:txid46969)

Sequence (113 aa):
MYPKILIMSLLISSRHLLDALRFYFTERFEKLSTTMSANDNDVYENQAKDGMDIDERTSSSSSVTNTDIDEIYHKNNNLVKSIGKVVRDLKSLGLASLTEDAYASSIFSLLKV

Mean predicted aligned error: 14.21 Å